Protein 3FNI (pdb70)

CATH classification: 3.40.50.360

B-factor: mean 25.84, std 13.14, range [1.17, 79.18]

Secondary structure (DSSP, 8-state):
-PPPEEEEEE-TTSTTHHHHHHHHHHHHHHTT-EEEEEESSS---HHHHHHHHHTEEEEEE--BTTSHHHHHHHHHHHHHH--TTSEEEEB--SSS-BPPHHHHHHHHHHTTPEESSSPB--SS---HHHHHHHHHHHHHHHHHHHHHHHTT-

Structure (mmCIF, N/CA/C/O backbone):
data_3FNI
#
_entry.id   3FNI
#
_cell.length_a   28.096
_cell.length_b   66.301
_cell.le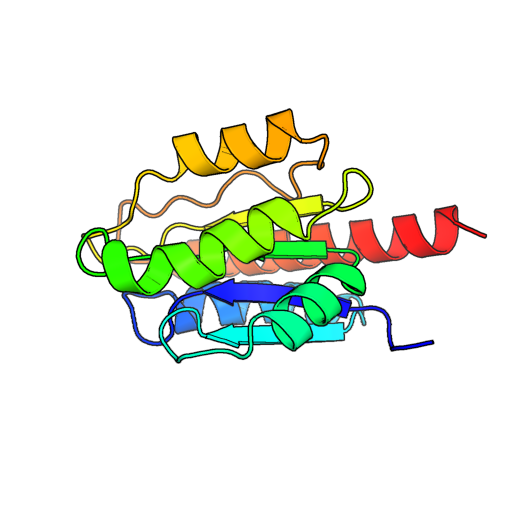ngth_c   75.150
_cell.angle_alpha   90.00
_cell.angle_beta   90.00
_cell.angle_gamma   90.00
#
_symmetry.space_group_name_H-M   'P 21 21 21'
#
loop_
_entity.id
_entity.type
_entity.pdbx_description
1 polymer 'Putative diflavin flavoprotein A 3'
2 water water
#
loop_
_atom_site.group_PDB
_atom_site.id
_atom_site.type_symbol
_atom_site.label_atom_id
_atom_site.label_alt_id
_atom_site.label_comp_id
_atom_site.label_asym_id
_atom_site.label_entity_id
_atom_site.label_seq_id
_atom_site.pdbx_PDB_ins_code
_atom_site.Cartn_x
_atom_site.Cartn_y
_atom_site.Cartn_z
_atom_site.occupancy
_atom_site.B_iso_or_equiv
_atom_site.auth_seq_id
_atom_site.auth_comp_id
_atom_site.auth_asym_id
_atom_site.auth_atom_id
_atom_site.pdbx_PDB_model_num
ATOM 1 N N . LYS A 1 2 ? 22.951 -7.177 -1.758 1.00 41.07 2 LYS A N 1
ATOM 2 C CA . LYS A 1 2 ? 24.181 -7.838 -1.242 1.00 41.46 2 LYS A CA 1
ATOM 3 C C . LYS A 1 2 ? 24.508 -7.363 0.178 1.00 43.51 2 LYS A C 1
ATOM 4 O O . LYS A 1 2 ? 25.554 -7.702 0.735 1.00 37.30 2 LYS A O 1
ATOM 10 N N . ALA A 1 3 ? 23.603 -6.577 0.757 1.00 38.83 3 ALA A N 1
ATOM 11 C CA . ALA A 1 3 ? 23.780 -6.064 2.112 1.00 34.10 3 ALA A CA 1
ATOM 12 C C . ALA A 1 3 ? 23.180 -7.039 3.121 1.00 29.03 3 ALA A C 1
ATOM 13 O O . ALA A 1 3 ? 22.266 -7.794 2.796 1.00 29.58 3 ALA A O 1
ATOM 15 N N . GLU A 1 4 ? 23.698 -7.011 4.344 1.00 27.56 4 GLU A N 1
ATOM 16 C CA . GLU A 1 4 ? 23.219 -7.883 5.409 1.00 25.19 4 GLU A CA 1
ATOM 17 C C . GLU A 1 4 ? 21.713 -7.729 5.665 1.00 24.17 4 GLU A C 1
ATOM 18 O O . GLU A 1 4 ? 21.167 -6.621 5.632 1.00 13.89 4 GLU A O 1
ATOM 24 N N . THR A 1 5 ? 21.054 -8.859 5.898 1.00 17.52 5 THR A N 1
ATOM 25 C CA . THR A 1 5 ? 19.622 -8.901 6.182 1.00 14.75 5 THR A CA 1
ATOM 26 C C . THR A 1 5 ? 19.367 -8.060 7.424 1.00 20.80 5 THR A C 1
ATOM 27 O O . THR A 1 5 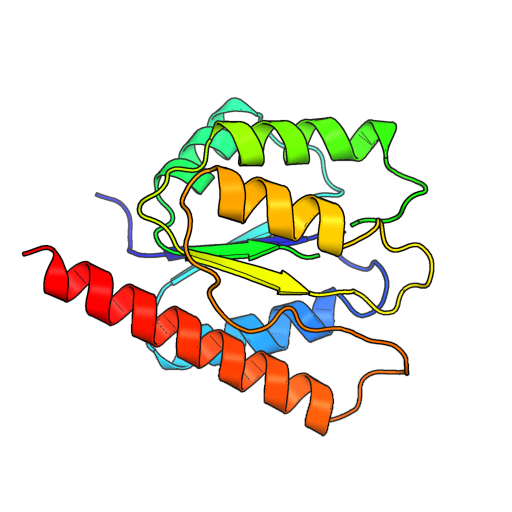? 19.880 -8.357 8.500 1.00 21.20 5 THR A O 1
ATOM 31 N N . SER A 1 6 ? 18.556 -7.021 7.275 1.00 24.44 6 SER A N 1
ATOM 32 C CA . SER A 1 6 ? 18.292 -6.124 8.383 1.00 21.62 6 SER A CA 1
ATOM 33 C C . SER A 1 6 ? 16.846 -5.657 8.457 1.00 20.31 6 SER A C 1
ATOM 34 O O . SER A 1 6 ? 16.070 -5.809 7.513 1.00 18.40 6 SER A O 1
ATOM 37 N N . ILE A 1 7 ? 16.498 -5.092 9.605 1.00 18.60 7 ILE A N 1
ATOM 38 C CA . ILE A 1 7 ? 15.169 -4.566 9.837 1.00 19.32 7 ILE A CA 1
ATOM 39 C C . ILE A 1 7 ? 15.383 -3.116 10.237 1.00 14.53 7 ILE A C 1
ATOM 40 O O . ILE A 1 7 ? 16.232 -2.818 11.075 1.00 12.97 7 ILE A O 1
ATOM 45 N N . GLY A 1 8 ? 14.630 -2.216 9.617 1.00 13.04 8 GLY A N 1
ATOM 46 C CA . GLY A 1 8 ? 14.777 -0.803 9.914 1.00 11.27 8 GLY A CA 1
ATOM 47 C C . GLY A 1 8 ? 13.908 -0.314 11.051 1.00 10.83 8 GLY A C 1
ATOM 48 O O . GLY A 1 8 ? 12.705 -0.578 11.093 1.00 14.42 8 GLY A O 1
ATOM 49 N N . VAL A 1 9 ? 14.535 0.409 11.972 1.00 15.16 9 VAL A N 1
ATOM 50 C CA . VAL A 1 9 ? 13.869 0.977 13.135 1.00 13.76 9 VAL A CA 1
ATOM 51 C C . VAL A 1 9 ? 13.928 2.496 12.991 1.00 25.15 9 VAL A C 1
ATOM 52 O O . VAL A 1 9 ? 15.004 3.095 13.033 1.00 10.82 9 VAL A O 1
ATOM 56 N N . PHE A 1 10 ? 12.765 3.116 12.809 1.00 23.32 10 PHE A N 1
ATOM 57 C CA . PHE A 1 10 ? 12.698 4.559 12.626 1.00 18.05 10 PHE A CA 1
ATOM 58 C C . PHE A 1 10 ? 11.864 5.234 13.700 1.00 20.85 10 PHE A C 1
ATOM 59 O O . PHE A 1 10 ? 10.694 4.901 13.886 1.00 27.23 10 PHE A O 1
ATOM 67 N N . TYR A 1 11 ? 12.462 6.192 14.397 1.00 17.36 11 TYR A N 1
ATOM 68 C CA . TYR A 1 11 ? 11.752 6.907 15.443 1.00 18.86 11 TYR A CA 1
ATOM 69 C C . TYR A 1 11 ? 12.488 8.188 15.824 1.00 20.73 11 TYR A C 1
ATOM 70 O O . TYR A 1 11 ? 13.616 8.412 15.391 1.00 22.05 11 TYR A O 1
ATOM 79 N N . VAL A 1 12 ? 11.846 9.027 16.632 1.00 19.57 12 VAL A N 1
ATOM 80 C CA . VAL A 1 12 ? 12.457 10.280 17.070 1.00 21.76 12 VAL A CA 1
ATOM 81 C C . VAL A 1 12 ? 13.142 10.065 18.424 1.00 16.80 12 VAL A C 1
ATOM 82 O O . VAL A 1 12 ? 12.486 9.878 19.451 1.00 15.43 12 VAL A O 1
ATOM 86 N N . SER A 1 13 ? 14.472 10.074 18.420 1.00 14.82 13 SER A N 1
ATOM 87 C CA . SER A 1 13 ? 15.213 9.848 19.651 1.00 21.36 13 SER A CA 1
ATOM 88 C C . SER A 1 13 ? 14.919 10.895 20.711 1.00 20.85 13 SER A C 1
ATOM 89 O O . SER A 1 13 ? 14.627 12.052 20.405 1.00 21.14 13 SER A O 1
ATOM 92 N N . GLU A 1 14 ? 14.987 10.453 21.963 1.00 22.17 14 GLU A N 1
ATOM 93 C CA . GLU A 1 14 ? 14.753 11.288 23.136 1.00 21.94 14 GLU A CA 1
ATOM 94 C C . GLU A 1 14 ? 13.335 11.830 23.276 1.00 22.84 14 GLU A C 1
ATOM 95 O O . GLU A 1 14 ? 13.066 12.603 24.194 1.00 30.92 14 GLU A O 1
ATOM 101 N N . TYR A 1 15 ? 12.435 11.451 22.370 1.00 23.94 15 TYR A N 1
ATOM 102 C CA . TYR A 1 15 ? 11.042 11.899 22.463 1.00 21.34 15 TYR A CA 1
ATOM 103 C C . TYR A 1 15 ? 10.281 10.852 23.271 1.00 22.77 15 TYR A C 1
ATOM 104 O O . TYR A 1 15 ? 10.173 9.700 22.854 1.00 16.62 15 TYR A O 1
ATOM 113 N N . GLY A 1 16 ? 9.758 11.255 24.426 1.00 20.49 16 GLY A N 1
ATOM 114 C CA . GLY A 1 16 ? 9.037 10.321 25.268 1.00 20.81 16 GLY A CA 1
ATOM 115 C C . GLY A 1 16 ? 9.934 9.159 25.652 1.00 22.13 16 GLY A C 1
ATOM 116 O O . GLY A 1 16 ? 11.132 9.338 25.863 1.00 27.90 16 GLY A O 1
ATOM 117 N N . TYR A 1 17 ? 9.361 7.964 25.737 1.00 21.76 17 TYR A N 1
ATOM 118 C CA . TYR A 1 17 ? 10.122 6.765 26.086 1.00 17.81 17 TYR A CA 1
ATOM 119 C C . TYR A 1 17 ? 10.569 6.003 24.839 1.00 18.23 17 TYR A C 1
ATOM 120 O O . TYR A 1 17 ? 10.855 4.806 24.896 1.00 18.32 17 TYR A O 1
ATOM 129 N N . SER A 1 18 ? 10.631 6.708 23.715 1.00 14.82 18 SER A N 1
ATOM 130 C CA . SER A 1 18 ? 11.018 6.109 22.445 1.00 21.79 18 SER A CA 1
ATOM 131 C C . SER A 1 18 ? 12.334 5.359 22.482 1.00 19.30 18 SER A C 1
ATOM 132 O O . SER A 1 18 ? 12.456 4.269 21.930 1.00 13.80 18 SER A O 1
ATOM 135 N N . ASP A 1 19 ? 13.322 5.974 23.118 1.00 20.18 19 ASP A N 1
ATOM 136 C CA . ASP A 1 19 ? 14.645 5.396 23.225 1.00 15.63 19 ASP A CA 1
ATOM 137 C C . ASP A 1 19 ? 14.597 4.017 23.899 1.00 21.28 19 ASP A C 1
ATOM 138 O O . ASP A 1 19 ? 15.143 3.046 23.381 1.00 13.40 19 ASP A O 1
ATOM 143 N N . ARG A 1 20 ? 13.924 3.927 25.041 1.00 19.59 20 ARG A N 1
ATOM 144 C CA . ARG A 1 20 ? 13.836 2.658 25.757 1.00 19.51 20 ARG A CA 1
ATOM 145 C C . ARG A 1 20 ? 12.890 1.669 25.074 1.00 18.51 20 ARG A C 1
ATOM 146 O O . ARG A 1 20 ? 13.139 0.463 25.070 1.00 22.76 20 ARG A O 1
ATOM 154 N N . LEU A 1 21 ? 11.810 2.176 24.491 1.00 17.43 21 LEU A N 1
ATOM 155 C CA . LEU A 1 21 ? 10.858 1.313 23.804 1.00 13.39 21 LEU A CA 1
ATOM 156 C C . LEU A 1 21 ? 11.502 0.674 22.574 1.00 15.88 21 LEU A C 1
ATOM 157 O O . LEU A 1 21 ? 11.358 -0.535 22.338 1.00 13.29 21 LEU A O 1
ATOM 162 N N . ALA A 1 22 ? 12.220 1.484 21.801 1.00 5.59 22 ALA A N 1
ATOM 163 C CA . ALA A 1 22 ? 12.898 0.995 20.608 1.00 10.36 22 ALA A CA 1
ATOM 164 C C . ALA A 1 22 ? 14.031 0.047 20.992 1.00 15.05 22 ALA A C 1
ATOM 165 O O . ALA A 1 22 ? 14.237 -0.975 20.341 1.00 16.73 22 ALA A O 1
ATOM 167 N N . GLN A 1 23 ? 14.760 0.379 22.053 1.00 7.59 23 GLN A N 1
ATOM 168 C CA . GLN A 1 23 ? 15.856 -0.470 22.483 1.00 12.01 23 GLN A CA 1
ATOM 169 C C . GLN A 1 23 ? 15.386 -1.878 22.858 1.00 11.37 23 GLN A C 1
ATOM 170 O O . GLN A 1 23 ? 16.057 -2.862 22.555 1.00 17.57 23 GLN A O 1
ATOM 176 N N . ALA A 1 24 ? 14.234 -1.968 23.513 1.00 16.73 24 ALA A N 1
ATOM 177 C CA . ALA A 1 24 ? 13.677 -3.249 23.928 1.00 18.72 24 ALA A CA 1
ATOM 178 C C . ALA A 1 24 ? 13.316 -4.075 22.700 1.00 18.35 24 ALA A C 1
ATOM 179 O O . ALA A 1 24 ? 13.621 -5.265 22.627 1.00 17.74 24 ALA A O 1
ATOM 181 N N . ILE A 1 25 ? 12.648 -3.434 21.744 1.00 25.01 25 ILE A N 1
ATOM 182 C CA . ILE A 1 25 ? 12.251 -4.089 20.504 1.00 19.37 25 ILE A CA 1
ATOM 183 C C . ILE A 1 25 ? 13.512 -4.560 19.788 1.00 23.22 25 ILE A C 1
ATOM 184 O O . ILE A 1 25 ? 13.598 -5.699 19.322 1.00 20.08 25 ILE A O 1
ATOM 189 N N . ILE A 1 26 ? 14.507 -3.688 19.710 1.00 18.98 26 ILE A N 1
ATOM 190 C CA . ILE A 1 26 ? 15.740 -4.067 19.037 1.00 19.80 26 ILE A CA 1
ATOM 191 C C . ILE A 1 26 ? 16.381 -5.298 19.688 1.00 21.54 26 ILE A C 1
ATOM 192 O O . ILE A 1 26 ? 16.867 -6.178 18.979 1.00 12.89 26 ILE A O 1
ATOM 197 N N . ASN A 1 27 ? 16.380 -5.347 21.028 1.00 16.66 27 ASN A N 1
ATOM 198 C CA . ASN A 1 27 ? 16.952 -6.470 21.783 1.00 15.12 27 ASN A CA 1
ATOM 199 C C . ASN A 1 27 ? 16.256 -7.785 21.423 1.00 19.91 27 ASN A C 1
ATOM 200 O O . ASN A 1 27 ? 16.884 -8.851 21.379 1.00 14.96 27 ASN A O 1
ATOM 205 N N . GLY A 1 28 ? 14.953 -7.697 21.177 1.00 10.05 28 GLY A N 1
ATOM 206 C CA . GLY A 1 28 ? 14.192 -8.864 20.793 1.00 16.11 28 GLY A CA 1
ATOM 207 C C . GLY A 1 28 ? 14.582 -9.280 19.387 1.00 20.15 28 GLY A C 1
ATOM 208 O O . GLY A 1 28 ? 14.621 -10.472 19.072 1.00 18.93 28 GLY A O 1
ATOM 209 N N . ILE A 1 29 ? 14.874 -8.295 18.539 1.00 16.38 29 ILE A N 1
ATOM 210 C CA . ILE A 1 29 ? 15.279 -8.562 17.157 1.00 21.70 29 ILE A CA 1
ATOM 211 C C . ILE A 1 29 ? 16.638 -9.243 17.150 1.00 19.90 29 ILE A C 1
ATOM 212 O O . ILE A 1 29 ? 16.854 -10.229 16.445 1.00 23.45 29 ILE A O 1
ATOM 217 N N . THR A 1 30 ? 17.543 -8.689 17.946 1.00 19.86 30 THR A N 1
ATOM 218 C CA . THR A 1 30 ? 18.903 -9.185 18.088 1.00 18.11 30 THR A CA 1
ATOM 219 C C . THR A 1 30 ? 18.957 -10.669 18.431 1.00 13.40 30 THR A C 1
ATOM 220 O O . THR A 1 30 ? 19.824 -11.388 17.945 1.00 16.99 30 THR A O 1
ATOM 224 N N . LYS A 1 31 ? 18.038 -11.120 19.276 1.00 16.81 31 LYS A N 1
ATOM 225 C CA . LYS A 1 31 ? 18.004 -12.522 19.679 1.00 25.13 31 LYS A CA 1
ATOM 226 C C . LYS A 1 31 ? 17.915 -13.468 18.492 1.00 26.00 31 LYS A C 1
ATOM 227 O O . LYS A 1 31 ? 18.450 -14.571 18.537 1.00 32.05 31 LYS A O 1
ATOM 233 N N . THR A 1 32 ? 17.239 -13.032 17.435 1.00 20.95 32 THR A N 1
ATOM 234 C CA . THR A 1 32 ? 17.052 -13.856 16.250 1.00 20.42 32 THR A CA 1
ATOM 235 C C . THR A 1 32 ? 18.223 -13.784 15.287 1.00 22.38 32 THR A C 1
ATOM 236 O O . THR A 1 32 ? 18.206 -14.420 14.234 1.00 31.33 32 THR A O 1
ATOM 240 N N . GLY A 1 33 ? 19.237 -13.006 15.645 1.00 23.72 33 GLY A N 1
ATOM 241 C CA . GLY A 1 33 ? 20.399 -12.873 14.790 1.00 19.37 33 GLY A CA 1
ATOM 242 C C . GLY A 1 33 ? 20.167 -11.993 13.575 1.00 21.77 33 GLY A C 1
ATOM 243 O O . GLY A 1 33 ? 21.016 -11.941 12.690 1.00 25.67 33 GLY A O 1
ATOM 244 N N . VAL A 1 34 ? 19.025 -11.308 13.519 1.00 19.61 34 VAL A N 1
ATOM 245 C CA . VAL A 1 34 ? 18.717 -10.423 12.398 1.00 17.22 34 VAL A CA 1
ATOM 246 C C . VAL A 1 34 ? 19.291 -9.031 12.682 1.00 19.68 34 VAL A C 1
ATOM 247 O O . VAL A 1 34 ? 19.198 -8.529 13.804 1.00 21.96 34 VAL A O 1
ATOM 251 N N . GLY A 1 35 ? 19.895 -8.422 11.665 1.00 18.43 35 GLY A N 1
ATOM 252 C CA . GLY A 1 35 ? 20.489 -7.106 11.830 1.00 10.07 35 GLY A CA 1
ATOM 253 C C . GLY A 1 35 ? 19.477 -5.984 11.970 1.00 16.97 35 GLY A C 1
ATOM 254 O O . GLY A 1 35 ? 18.281 -6.196 11.802 1.00 17.49 35 GLY A O 1
ATOM 255 N N . VAL A 1 36 ? 19.954 -4.780 12.269 1.00 18.66 36 VAL A N 1
ATOM 256 C CA . VAL A 1 36 ? 19.062 -3.642 12.430 1.00 22.62 36 VAL A CA 1
ATOM 257 C C . VAL A 1 36 ? 19.739 -2.313 12.081 1.00 16.24 36 VAL A C 1
ATOM 258 O O . VAL A 1 36 ? 20.932 -2.136 12.324 1.00 13.63 36 VAL A O 1
ATOM 262 N N . ASP A 1 37 ? 18.975 -1.400 11.485 1.00 12.48 37 ASP A N 1
ATOM 263 C CA . ASP A 1 37 ? 19.478 -0.075 11.135 1.00 13.34 37 ASP A CA 1
ATOM 264 C C . ASP A 1 37 ? 18.573 0.959 11.797 1.00 14.55 37 ASP A C 1
ATOM 265 O O . ASP A 1 37 ? 17.363 0.986 11.566 1.00 21.24 37 ASP A O 1
ATOM 270 N N . VAL A 1 38 ? 19.163 1.806 12.627 1.00 10.90 38 VAL A N 1
ATOM 271 C CA . VAL A 1 38 ? 18.395 2.814 13.341 1.00 15.51 38 VAL A CA 1
ATOM 272 C C . VAL A 1 38 ? 18.504 4.192 12.697 1.00 22.57 38 VAL A C 1
ATOM 273 O O . VAL A 1 38 ? 19.598 4.668 12.376 1.00 17.77 38 VAL A O 1
ATOM 277 N N . VAL A 1 39 ? 17.355 4.831 12.525 1.00 18.57 39 VAL A N 1
ATOM 278 C CA . VAL A 1 39 ? 17.299 6.147 11.923 1.00 16.34 39 VAL A CA 1
ATOM 279 C C . VAL A 1 39 ? 16.500 7.096 12.806 1.00 17.00 39 VAL A C 1
ATOM 280 O O . VAL A 1 39 ? 15.387 6.780 13.219 1.00 22.80 39 VAL A O 1
ATOM 284 N N . ASP A 1 40 ? 17.083 8.249 13.112 1.00 21.40 40 ASP A N 1
ATOM 285 C CA . ASP A 1 40 ? 16.407 9.246 13.929 1.00 19.62 40 ASP A CA 1
ATOM 286 C C . ASP A 1 40 ? 15.587 10.128 12.995 1.00 17.06 40 ASP A C 1
ATOM 287 O O . ASP A 1 40 ? 16.132 10.783 12.108 1.00 19.89 40 ASP A O 1
ATOM 292 N N . LEU A 1 41 ? 14.272 10.108 13.192 1.00 18.51 41 LEU A N 1
ATOM 293 C CA . LEU A 1 41 ? 13.335 10.883 12.387 1.00 27.42 41 LEU A CA 1
ATOM 294 C C . LEU A 1 41 ? 13.428 12.374 12.679 1.00 34.42 41 LEU A C 1
ATOM 295 O O . LEU A 1 41 ? 12.948 13.199 11.900 1.00 32.14 41 LEU A O 1
ATOM 300 N N . GLY A 1 42 ? 14.029 12.708 13.815 1.00 31.39 42 GLY A N 1
ATOM 301 C CA . GLY A 1 42 ? 14.182 14.098 14.192 1.00 39.01 42 GLY A CA 1
ATOM 302 C C . GLY A 1 42 ? 15.388 14.734 13.531 1.00 40.54 42 GLY A C 1
ATOM 303 O O . GLY A 1 42 ? 15.374 15.926 13.226 1.00 46.96 42 GLY A O 1
ATOM 304 N N . ALA A 1 43 ? 16.437 13.947 13.312 1.00 42.93 43 ALA A N 1
ATOM 305 C CA . ALA A 1 43 ? 17.647 14.453 12.677 1.00 41.82 43 ALA A CA 1
ATOM 306 C C . ALA A 1 43 ? 17.496 14.384 11.162 1.00 48.86 43 ALA A C 1
ATOM 307 O O . ALA A 1 43 ? 17.034 13.377 10.623 1.00 54.56 43 ALA A O 1
ATOM 309 N N . ALA A 1 44 ? 17.884 15.461 10.481 1.00 53.28 44 ALA A N 1
ATOM 310 C CA . ALA A 1 44 ? 17.787 15.537 9.026 1.00 53.05 44 ALA A CA 1
ATOM 311 C C . ALA A 1 44 ? 18.466 14.349 8.360 1.00 49.76 44 ALA A C 1
ATOM 312 O O . ALA A 1 44 ? 19.540 13.920 8.781 1.00 55.21 44 ALA A O 1
ATOM 314 N N . VAL A 1 45 ? 17.837 13.822 7.316 1.00 47.15 45 VAL A N 1
ATOM 315 C CA . VAL A 1 45 ? 18.392 12.681 6.604 1.00 46.60 45 VAL A CA 1
ATOM 316 C C . VAL A 1 45 ? 18.371 12.870 5.096 1.00 44.93 45 VAL A C 1
ATOM 317 O O . VAL A 1 45 ? 17.524 13.581 4.554 1.00 42.31 45 VAL A O 1
ATOM 321 N N . ASP A 1 46 ? 19.323 12.222 4.433 1.00 45.99 46 ASP A N 1
ATOM 322 C CA . ASP A 1 46 ? 19.446 12.265 2.984 1.00 39.67 46 ASP A CA 1
ATOM 323 C C . ASP A 1 46 ? 18.321 11.412 2.418 1.00 42.63 46 ASP A C 1
ATOM 324 O O . ASP A 1 46 ? 18.323 10.188 2.555 1.00 44.43 46 ASP A O 1
ATOM 329 N N . LEU A 1 47 ? 17.363 12.068 1.780 1.00 49.18 47 LEU A N 1
ATOM 330 C CA . LEU A 1 47 ? 16.206 11.393 1.210 1.00 49.16 47 LEU A CA 1
ATOM 331 C C . LEU A 1 47 ? 16.524 10.214 0.297 1.00 46.29 47 LEU A C 1
ATOM 332 O O . LEU A 1 47 ? 15.799 9.220 0.289 1.00 41.04 47 LEU A O 1
ATOM 337 N N . GLN A 1 48 ? 17.598 10.320 -0.476 1.00 41.10 48 GLN A N 1
ATOM 338 C CA . GLN A 1 48 ? 17.947 9.243 -1.391 1.00 38.30 48 GLN A CA 1
ATOM 339 C C . GLN A 1 48 ? 18.538 8.033 -0.688 1.00 32.15 48 GLN A C 1
ATOM 340 O O . GLN A 1 48 ? 18.287 6.893 -1.085 1.00 31.22 48 GLN A O 1
ATOM 346 N N . GLU A 1 49 ? 19.324 8.279 0.354 1.00 27.46 49 GLU A N 1
ATOM 347 C CA . GLU A 1 49 ? 19.927 7.185 1.093 1.00 30.42 49 GLU A CA 1
ATOM 348 C C . GLU A 1 49 ? 18.860 6.587 2.001 1.00 23.83 49 GLU A C 1
ATOM 349 O O . GLU A 1 49 ? 18.927 5.411 2.356 1.00 28.14 49 GLU A O 1
ATOM 355 N N . LEU A 1 50 ? 17.869 7.399 2.364 1.00 24.10 50 LEU A N 1
ATOM 356 C CA . LEU A 1 50 ? 16.767 6.936 3.208 1.00 23.45 50 LEU A CA 1
ATOM 357 C C . LEU A 1 50 ? 15.890 5.973 2.412 1.00 19.75 50 LEU A C 1
ATOM 358 O O . LEU A 1 50 ? 15.356 5.015 2.969 1.00 17.73 50 LEU A O 1
ATOM 363 N N . ARG A 1 51 ? 15.739 6.239 1.114 1.00 21.39 51 ARG A N 1
ATOM 364 C CA . ARG A 1 51 ? 14.941 5.375 0.239 1.00 25.78 51 ARG A CA 1
ATOM 365 C C . ARG A 1 51 ? 15.674 4.051 0.058 1.00 20.64 51 ARG A C 1
ATOM 366 O O . ARG A 1 51 ? 15.059 2.990 -0.006 1.00 20.23 51 ARG A O 1
ATOM 374 N N . GLU A 1 52 ? 16.996 4.137 -0.043 1.00 21.90 52 GLU A N 1
ATOM 375 C CA . GLU A 1 52 ? 17.835 2.966 -0.219 1.00 28.69 52 GLU A CA 1
ATOM 376 C C . GLU A 1 52 ? 17.821 2.076 1.002 1.00 24.36 52 GLU A C 1
ATOM 377 O O . GLU A 1 52 ? 17.861 0.851 0.888 1.00 27.35 52 GLU A O 1
ATOM 383 N N . LEU A 1 53 ? 17.803 2.698 2.175 1.00 22.43 53 LEU A N 1
ATOM 384 C CA . LEU A 1 53 ? 17.800 1.942 3.416 1.00 25.06 53 LEU A CA 1
ATOM 385 C C . LEU A 1 53 ? 16.506 1.168 3.544 1.00 23.13 53 LEU A C 1
ATOM 386 O O . LEU A 1 53 ? 16.518 -0.037 3.789 1.00 23.58 53 LEU A O 1
ATOM 391 N N . VAL A 1 54 ? 15.391 1.867 3.380 1.00 24.50 54 VAL A N 1
ATOM 392 C CA . VAL A 1 54 ? 14.089 1.225 3.468 1.00 22.53 54 VAL A CA 1
ATOM 393 C C . VAL A 1 54 ? 14.038 0.110 2.436 1.00 20.74 54 VAL A C 1
ATOM 394 O O . VAL A 1 54 ? 13.516 -0.974 2.702 1.00 26.50 54 VAL A O 1
ATOM 398 N N . GLY A 1 55 ? 14.597 0.391 1.264 1.00 14.14 55 GLY A N 1
ATOM 399 C CA . GLY A 1 55 ? 14.622 -0.577 0.186 1.00 15.74 55 GLY A CA 1
ATOM 400 C C . GLY A 1 55 ? 15.311 -1.892 0.511 1.00 21.52 55 GLY A C 1
ATOM 401 O O . GLY A 1 55 ? 14.904 -2.946 0.016 1.00 16.70 55 GLY A O 1
ATOM 402 N N . ARG A 1 56 ? 16.355 -1.848 1.332 1.00 20.62 56 ARG A N 1
ATOM 403 C CA . ARG A 1 56 ? 17.055 -3.079 1.674 1.00 15.92 56 ARG A CA 1
ATOM 404 C C . ARG A 1 56 ? 16.657 -3.674 3.025 1.00 15.59 56 ARG A C 1
ATOM 405 O O . ARG A 1 56 ? 17.315 -4.590 3.517 1.00 22.54 56 ARG A O 1
ATOM 413 N N . CYS A 1 57 ? 15.579 -3.166 3.618 1.00 16.20 57 CYS A N 1
ATOM 414 C CA . CYS A 1 57 ? 15.089 -3.703 4.891 1.00 18.26 57 CYS A CA 1
ATOM 415 C C . CYS A 1 57 ? 13.957 -4.697 4.626 1.00 19.12 57 CYS A C 1
ATOM 416 O O . CYS A 1 57 ? 13.062 -4.430 3.826 1.00 14.84 57 CYS A O 1
ATOM 419 N N . THR A 1 58 ? 14.008 -5.847 5.292 1.00 17.91 58 THR A N 1
ATOM 420 C CA . THR A 1 58 ? 12.983 -6.875 5.141 1.00 16.39 58 THR A CA 1
ATOM 421 C C . THR A 1 58 ? 11.878 -6.572 6.157 1.00 19.42 58 THR A C 1
ATOM 422 O O . THR A 1 58 ? 10.709 -6.884 5.930 1.00 19.88 58 THR A O 1
ATOM 426 N N . GLY A 1 59 ? 12.265 -5.952 7.271 1.00 13.44 59 GLY A N 1
ATOM 427 C CA . GLY A 1 59 ? 11.315 -5.596 8.314 1.00 15.18 59 GLY A CA 1
ATOM 428 C C . GLY A 1 59 ? 11.380 -4.122 8.690 1.00 16.12 59 GLY A C 1
ATOM 429 O O . GLY A 1 59 ? 12.392 -3.464 8.452 1.00 13.47 59 GLY A O 1
ATOM 430 N N . LEU A 1 60 ? 10.307 -3.597 9.280 1.00 17.51 60 LEU A N 1
ATOM 431 C CA . LEU A 1 60 ? 10.270 -2.189 9.670 1.00 17.87 60 LEU A CA 1
ATOM 432 C C . LEU A 1 60 ? 9.600 -1.942 11.021 1.00 19.54 60 LEU A C 1
ATOM 433 O O . LEU A 1 60 ? 8.636 -2.610 11.392 1.00 15.50 60 LEU A O 1
ATOM 438 N N . VAL A 1 61 ? 10.130 -0.975 11.758 1.00 15.84 61 VAL A N 1
ATOM 439 C CA . VAL A 1 61 ? 9.582 -0.624 13.051 1.00 13.95 61 VAL A CA 1
ATOM 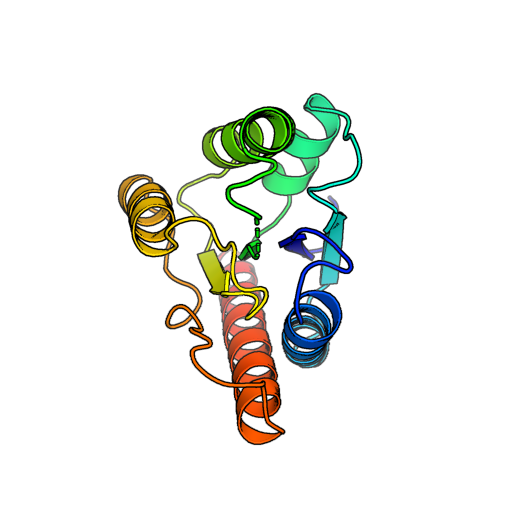440 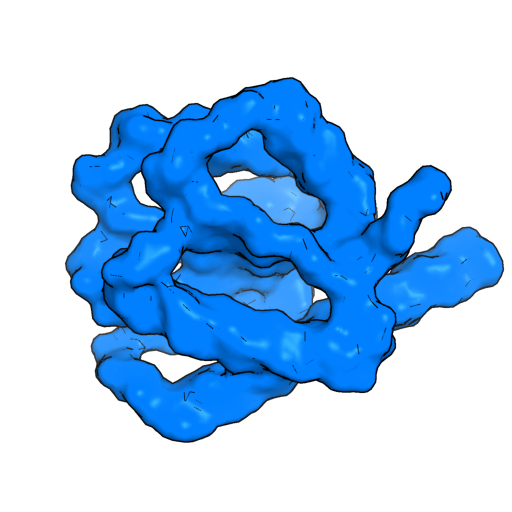C C . VAL A 1 61 ? 9.545 0.890 13.092 1.00 23.95 61 VAL A C 1
ATOM 441 O O . VAL A 1 61 ? 10.562 1.554 12.879 1.00 18.43 61 VAL A O 1
ATOM 445 N N . ILE A 1 62 ? 8.356 1.428 13.349 1.00 29.57 62 ILE A N 1
ATOM 446 C CA . ILE A 1 62 ? 8.162 2.868 13.390 1.00 26.83 62 ILE A CA 1
ATOM 447 C C . ILE A 1 62 ? 7.674 3.369 14.741 1.00 24.46 62 ILE A C 1
ATOM 448 O O . ILE A 1 62 ? 6.805 2.765 15.365 1.00 12.97 62 ILE A O 1
ATOM 453 N N . GLY A 1 63 ? 8.257 4.481 15.182 1.00 20.79 63 GLY A N 1
ATOM 454 C CA . GLY A 1 63 ? 7.865 5.094 16.437 1.00 19.17 63 GLY A CA 1
ATOM 455 C C . GLY A 1 63 ? 7.138 6.377 16.081 1.00 19.06 63 GLY A C 1
ATOM 456 O O . GLY A 1 63 ? 7.543 7.072 15.154 1.00 18.69 63 GLY A O 1
ATOM 465 N N . SER A 1 65 ? 5.832 10.213 16.011 1.00 24.27 65 SER A N 1
ATOM 466 C CA . SER A 1 65 ? 6.493 11.492 16.192 1.00 23.32 65 SER A CA 1
ATOM 467 C C . SER A 1 65 ? 5.575 12.510 16.849 1.00 24.70 65 SER A C 1
ATOM 468 O O . SER A 1 65 ? 4.349 12.349 16.866 1.00 19.01 65 SER A O 1
ATOM 471 N N . PRO A 1 66 ? 6.160 13.583 17.400 1.00 22.32 66 PRO A N 1
ATOM 472 C CA . PRO A 1 66 ? 5.352 14.611 18.054 1.00 22.99 66 PRO A CA 1
ATOM 473 C C . PRO A 1 66 ? 4.487 15.359 17.050 1.00 23.20 66 PRO A C 1
ATOM 474 O O . PRO A 1 66 ? 4.931 15.671 15.948 1.00 25.80 66 PRO A O 1
ATOM 478 N N . ALA A 1 67 ? 3.248 15.630 17.436 1.00 20.87 67 ALA A N 1
ATOM 479 C CA . ALA A 1 67 ? 2.330 16.360 16.583 1.00 31.16 67 ALA A CA 1
ATOM 480 C C . ALA A 1 67 ? 2.799 17.808 16.480 1.00 41.02 67 ALA A C 1
ATOM 481 O O . ALA A 1 67 ? 2.189 18.620 15.785 1.00 52.93 67 ALA A O 1
ATOM 483 N N . ALA A 1 68 ? 3.892 18.121 17.172 1.00 39.85 68 ALA A N 1
ATOM 484 C CA . ALA A 1 68 ? 4.455 19.467 17.170 1.00 40.10 68 ALA A CA 1
ATOM 485 C C . ALA A 1 68 ? 5.562 19.621 16.125 1.00 41.09 68 ALA A C 1
ATOM 486 O O . ALA A 1 68 ? 5.912 20.740 15.752 1.00 41.77 68 ALA A O 1
ATOM 488 N N . SER A 1 69 ? 6.115 18.502 15.660 1.00 41.38 69 SER A N 1
ATOM 489 C CA . SER A 1 69 ? 7.178 18.535 14.652 1.00 42.64 69 SER A CA 1
ATOM 490 C C . SER A 1 69 ? 6.683 18.014 13.309 1.00 39.12 69 SER A C 1
ATOM 491 O O . SER A 1 69 ? 7.475 17.553 12.485 1.00 37.37 69 SER A O 1
ATOM 494 N N . ALA A 1 70 ? 5.374 18.091 13.095 1.00 35.31 70 ALA A N 1
ATOM 495 C CA . ALA A 1 70 ? 4.761 17.616 11.861 1.00 37.50 70 ALA A CA 1
ATOM 496 C C . ALA A 1 70 ? 5.475 18.100 10.599 1.00 39.03 70 ALA A C 1
ATOM 497 O O . ALA A 1 70 ? 6.010 17.298 9.830 1.00 34.63 70 ALA A O 1
ATOM 499 N N . ALA A 1 71 ? 5.485 19.413 10.395 1.00 39.12 71 ALA A N 1
ATOM 500 C CA . ALA A 1 71 ? 6.111 20.012 9.221 1.00 42.75 71 ALA A CA 1
ATOM 501 C C . ALA A 1 71 ? 7.494 19.454 8.902 1.00 45.71 71 ALA A C 1
ATOM 502 O O . ALA A 1 71 ? 7.765 19.036 7.773 1.00 46.59 71 ALA A O 1
ATOM 504 N N . SER A 1 72 ? 8.364 19.447 9.903 1.00 44.28 72 SER A N 1
ATOM 505 C CA . SER A 1 72 ? 9.733 18.975 9.731 1.00 45.40 72 SER A CA 1
ATOM 506 C C . SER A 1 72 ? 9.903 17.459 9.607 1.00 45.50 72 SER A C 1
ATOM 507 O O . SER A 1 72 ? 10.819 16.988 8.929 1.00 40.08 72 SER A O 1
ATOM 510 N N . ILE A 1 73 ? 9.017 16.702 10.247 1.00 41.53 73 ILE A N 1
ATOM 511 C CA . ILE A 1 73 ? 9.091 15.243 10.235 1.00 41.28 73 ILE A CA 1
ATOM 512 C C . ILE A 1 73 ? 8.470 14.572 9.001 1.00 34.64 73 ILE A C 1
ATOM 513 O O . ILE A 1 73 ? 8.978 13.562 8.520 1.00 33.69 73 ILE A O 1
ATOM 518 N N . GLN A 1 74 ? 7.374 15.133 8.498 1.00 36.08 74 GLN A N 1
ATOM 519 C CA . GLN A 1 74 ? 6.673 14.571 7.344 1.00 38.38 74 GLN A CA 1
ATOM 520 C C . GLN A 1 74 ? 7.5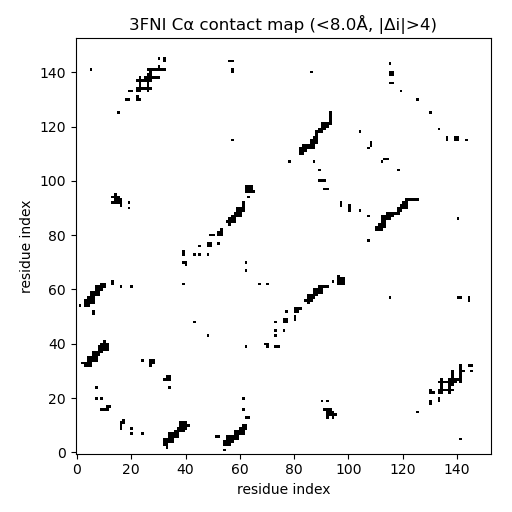39 14.286 6.116 1.00 37.22 74 GLN A C 1
ATOM 521 O O . GLN A 1 74 ? 7.209 13.416 5.311 1.00 34.20 74 GLN A O 1
ATOM 527 N N . GLY A 1 75 ? 8.642 15.013 5.973 1.00 36.27 75 GLY A N 1
ATOM 528 C CA . GLY A 1 75 ? 9.515 14.787 4.839 1.00 35.21 75 GLY A CA 1
ATOM 529 C C . GLY A 1 75 ? 10.042 13.364 4.853 1.00 30.43 75 GLY A C 1
ATOM 530 O O . GLY A 1 75 ? 9.943 12.636 3.865 1.00 32.38 75 GLY A O 1
ATOM 531 N N . ALA A 1 76 ? 10.603 12.963 5.986 1.00 24.95 76 ALA A N 1
ATOM 532 C CA . ALA A 1 76 ? 11.145 11.620 6.142 1.00 23.84 76 ALA A CA 1
ATOM 533 C C . ALA A 1 76 ? 10.032 10.574 6.119 1.00 16.85 76 ALA A C 1
ATOM 534 O O . ALA A 1 76 ? 10.166 9.525 5.492 1.00 26.49 76 ALA A O 1
ATOM 536 N N . LEU A 1 77 ? 8.934 10.873 6.802 1.00 18.84 77 LEU A N 1
ATOM 537 C CA . LEU A 1 77 ? 7.797 9.967 6.881 1.00 18.12 77 LEU A CA 1
ATOM 538 C C . LEU A 1 77 ? 7.212 9.645 5.506 1.00 25.77 77 LEU A C 1
ATOM 539 O O . LEU A 1 77 ? 6.977 8.475 5.180 1.00 21.76 77 LEU A O 1
ATOM 544 N N . SER A 1 78 ? 6.974 10.689 4.711 1.00 23.61 78 SER A N 1
ATOM 545 C CA . SER A 1 78 ? 6.436 10.548 3.355 1.00 21.71 78 SER A CA 1
ATOM 546 C C . SER A 1 78 ? 7.384 9.727 2.495 1.00 19.16 78 SER A C 1
ATOM 547 O O . SER A 1 78 ? 6.961 8.941 1.648 1.00 17.53 78 SER A O 1
ATOM 550 N N . THR A 1 79 ? 8.676 9.932 2.714 1.00 28.14 79 THR A N 1
ATOM 551 C CA . THR A 1 79 ? 9.697 9.228 1.956 1.00 24.46 79 THR A CA 1
ATOM 552 C C . THR A 1 79 ? 9.651 7.734 2.259 1.00 20.68 79 THR A C 1
ATOM 553 O O . THR A 1 79 ? 9.822 6.909 1.363 1.00 19.92 79 THR A O 1
ATOM 557 N N . ILE A 1 80 ? 9.412 7.391 3.521 1.00 18.40 80 ILE A N 1
ATOM 558 C CA . ILE A 1 80 ? 9.352 5.989 3.921 1.00 19.33 80 ILE A CA 1
ATOM 559 C C . ILE A 1 80 ? 8.120 5.320 3.310 1.00 21.90 80 ILE A C 1
ATOM 560 O O . ILE A 1 80 ? 8.188 4.181 2.842 1.00 21.77 80 ILE A O 1
ATOM 565 N N . LEU A 1 81 ? 7.003 6.044 3.312 1.00 17.54 81 LEU A N 1
ATOM 566 C CA . LEU A 1 81 ? 5.745 5.553 2.760 1.00 15.37 81 LEU A CA 1
ATOM 567 C C . LEU A 1 81 ? 5.845 5.306 1.260 1.00 20.52 81 LEU A C 1
ATOM 568 O O . LEU A 1 81 ? 5.128 4.470 0.710 1.00 20.81 81 LEU A O 1
ATOM 573 N N . GLY A 1 82 ? 6.731 6.039 0.597 1.00 22.55 82 GLY A N 1
ATOM 574 C CA . GLY A 1 82 ? 6.899 5.851 -0.827 1.00 18.03 82 GLY A CA 1
ATOM 575 C C . GLY A 1 82 ? 8.082 4.966 -1.158 1.00 19.24 82 GLY A C 1
ATOM 576 O O . GLY A 1 82 ? 8.292 4.642 -2.323 1.00 27.35 82 GLY A O 1
ATOM 577 N N . SER A 1 83 ? 8.847 4.557 -0.148 1.00 19.13 83 SER A N 1
ATOM 578 C CA . SER A 1 83 ? 10.033 3.728 -0.385 1.00 15.86 83 SER A CA 1
ATOM 579 C C . SER A 1 83 ? 9.864 2.288 0.050 1.00 17.05 83 SER A C 1
ATOM 580 O O . SER A 1 83 ? 10.722 1.436 -0.202 1.00 13.39 83 SER A O 1
ATOM 583 N N . VAL A 1 84 ? 8.745 2.039 0.709 1.00 18.27 84 VAL A N 1
ATOM 584 C CA . VAL A 1 84 ? 8.406 0.727 1.221 1.00 22.90 84 VAL A CA 1
ATOM 585 C C . VAL A 1 84 ? 7.773 -0.126 0.131 1.00 20.68 84 VAL A C 1
ATOM 586 O O . VAL A 1 84 ? 7.315 0.397 -0.883 1.00 20.21 84 VAL A O 1
ATOM 590 N N . ASN A 1 85 ? 7.773 -1.439 0.337 1.00 18.06 85 ASN A N 1
ATOM 591 C CA . ASN A 1 85 ? 7.164 -2.356 -0.614 1.00 15.57 85 ASN A CA 1
ATOM 592 C C . ASN A 1 85 ? 6.281 -3.364 0.128 1.00 14.93 85 ASN A C 1
ATOM 593 O O . ASN A 1 85 ? 6.468 -3.615 1.319 1.00 6.64 85 ASN A O 1
ATOM 598 N N . GLU A 1 86 ? 5.298 -3.903 -0.585 1.00 14.96 86 GLU A N 1
ATOM 599 C CA . GLU A 1 86 ? 4.330 -4.848 -0.041 1.00 16.75 86 GLU A CA 1
ATOM 600 C C . GLU A 1 86 ? 4.875 -6.152 0.535 1.00 19.67 86 GLU A C 1
ATOM 601 O O . GLU A 1 86 ? 4.178 -6.824 1.300 1.00 19.23 86 GLU A O 1
ATOM 607 N N . LYS A 1 87 ? 6.107 -6.503 0.180 1.00 14.91 87 LYS A N 1
ATOM 608 C CA . LYS A 1 87 ? 6.724 -7.746 0.641 1.00 15.81 87 LYS A CA 1
ATOM 609 C C . LYS A 1 87 ? 7.302 -7.653 2.048 1.00 22.91 87 LYS A C 1
ATOM 610 O O . LYS A 1 87 ? 7.788 -8.646 2.593 1.00 14.17 87 LYS A O 1
ATOM 616 N N . GLN A 1 88 ? 7.274 -6.471 2.647 1.00 15.33 88 GLN A N 1
ATOM 617 C CA . GLN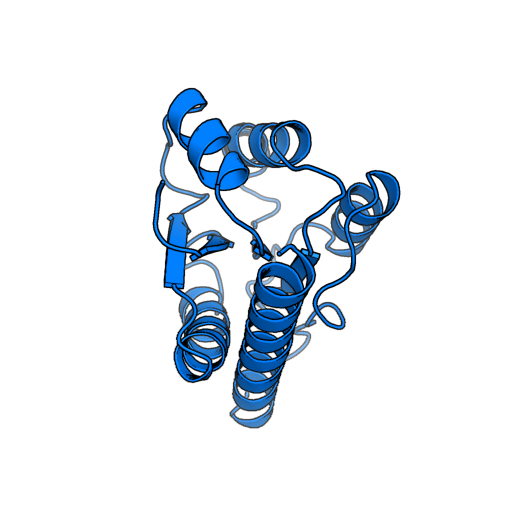 A 1 88 ? 7.821 -6.379 3.986 1.00 17.79 88 GLN A CA 1
ATOM 618 C C . GLN A 1 88 ? 6.763 -6.304 5.079 1.00 16.10 88 GLN A C 1
ATOM 619 O O . GLN A 1 88 ? 5.565 -6.231 4.806 1.00 10.78 88 GLN A O 1
ATOM 625 N N . ALA A 1 89 ? 7.226 -6.386 6.320 1.00 14.18 89 ALA A N 1
ATOM 626 C CA . ALA A 1 89 ? 6.362 -6.350 7.485 1.00 13.58 89 ALA A CA 1
ATOM 627 C C . ALA A 1 89 ? 6.716 -5.102 8.297 1.00 18.73 89 ALA A C 1
ATOM 628 O O . ALA A 1 89 ? 7.871 -4.670 8.317 1.00 9.58 89 ALA A O 1
ATOM 630 N N . VAL A 1 90 ? 5.721 -4.525 8.966 1.00 17.03 90 VAL A N 1
ATOM 631 C CA . VAL A 1 90 ? 5.945 -3.314 9.739 1.00 12.08 90 VAL A CA 1
ATOM 632 C C . VAL A 1 90 ? 5.174 -3.284 11.059 1.00 13.60 90 VAL A C 1
ATOM 633 O O . VAL A 1 90 ? 4.007 -3.676 11.121 1.00 7.48 90 VAL A O 1
ATOM 637 N N . GLY A 1 91 ? 5.858 -2.831 12.111 1.00 13.91 91 GLY A N 1
ATOM 638 C CA . GLY A 1 91 ? 5.255 -2.711 13.429 1.00 14.64 91 GLY A CA 1
ATOM 639 C C . GLY A 1 91 ? 5.385 -1.268 13.892 1.00 13.88 91 GLY A C 1
ATOM 640 O O . GLY A 1 91 ? 6.360 -0.603 13.551 1.00 14.59 91 GLY A O 1
ATOM 641 N N . ILE A 1 92 ? 4.428 -0.784 14.679 1.00 15.43 92 ILE A N 1
ATOM 642 C CA . ILE A 1 92 ? 4.450 0.605 15.136 1.00 16.62 92 ILE A CA 1
ATOM 643 C C . ILE A 1 92 ? 4.185 0.759 16.635 1.00 18.33 92 ILE A C 1
ATOM 644 O O . ILE A 1 92 ? 3.318 0.087 17.194 1.00 16.41 92 ILE A O 1
ATOM 649 N N . PHE A 1 93 ? 4.931 1.652 17.284 1.00 15.41 93 PHE A N 1
ATOM 650 C CA . PHE A 1 93 ? 4.742 1.882 18.709 1.00 8.52 93 PHE A CA 1
ATOM 651 C C . PHE A 1 93 ? 4.521 3.340 19.061 1.00 14.64 93 PHE A C 1
ATOM 652 O O . PHE A 1 93 ? 4.993 4.241 18.359 1.00 13.19 93 PHE A O 1
ATOM 660 N N . GLU A 1 94 ? 3.768 3.550 20.143 1.00 15.78 94 GLU A N 1
ATOM 661 C CA . GLU A 1 94 ? 3.479 4.878 20.672 1.00 14.75 94 GLU A CA 1
ATOM 662 C C . GLU A 1 94 ? 4.663 5.192 21.569 1.00 15.29 94 GLU A C 1
ATOM 663 O O . GLU A 1 94 ? 5.372 4.282 21.991 1.00 18.93 94 GLU A O 1
ATOM 669 N N . THR A 1 95 ? 4.868 6.464 21.888 1.00 16.74 95 THR A N 1
ATOM 670 C CA . THR A 1 95 ? 6.013 6.842 22.709 1.00 15.77 95 THR A CA 1
ATOM 671 C C . THR A 1 95 ? 5.712 7.159 24.165 1.00 13.15 95 THR A C 1
ATOM 672 O O . THR A 1 95 ? 6.600 7.075 25.009 1.00 15.95 95 THR A O 1
ATOM 676 N N . GLY A 1 96 ? 4.470 7.521 24.458 1.00 18.78 96 GLY A N 1
ATOM 677 C CA . GLY A 1 96 ? 4.125 7.874 25.818 1.00 13.81 96 GLY A CA 1
ATOM 678 C C . GLY A 1 96 ? 4.652 9.271 26.112 1.00 25.52 96 GLY A C 1
ATOM 679 O O . GLY A 1 96 ? 4.799 9.650 27.270 1.00 27.76 96 GLY A O 1
ATOM 680 N N . GLY A 1 97 ? 4.939 10.035 25.058 1.00 24.44 97 GLY A N 1
ATOM 681 C CA . GLY A 1 97 ? 5.456 11.384 25.223 1.00 23.67 97 GLY A CA 1
ATOM 682 C C . GLY A 1 97 ? 4.389 12.447 25.417 1.00 29.59 97 GLY A C 1
ATOM 683 O O . GLY A 1 97 ? 4.686 13.551 25.876 1.00 24.11 97 GLY A O 1
ATOM 684 N N . GLY A 1 98 ? 3.149 12.124 25.050 1.00 34.27 98 GLY A N 1
ATOM 685 C CA . GLY A 1 98 ? 2.045 13.060 25.220 1.00 30.84 98 GLY A CA 1
ATOM 686 C C . GLY A 1 98 ? 1.680 13.914 24.018 1.00 32.04 98 GLY A C 1
ATOM 687 O O . GLY A 1 98 ? 0.706 14.664 24.063 1.00 35.46 98 GLY A O 1
ATOM 688 N N . ASP A 1 99 ? 2.450 13.805 22.942 1.00 33.43 99 ASP A N 1
ATOM 689 C CA . ASP A 1 99 ? 2.188 14.591 21.744 1.00 27.90 99 ASP A CA 1
ATOM 690 C C . ASP A 1 99 ? 2.162 13.693 20.510 1.00 29.18 99 ASP A C 1
ATOM 691 O O . ASP A 1 99 ? 2.224 14.180 19.382 1.00 31.80 99 ASP A O 1
ATOM 696 N N . ASP A 1 100 ? 2.067 12.384 20.730 1.00 34.05 100 ASP A N 1
ATOM 697 C CA . ASP A 1 100 ? 2.041 11.416 19.635 1.00 28.61 100 ASP A CA 1
ATOM 698 C C . ASP A 1 100 ? 1.041 11.754 18.548 1.00 25.49 100 ASP A C 1
ATOM 699 O O . ASP A 1 100 ? -0.069 12.227 18.810 1.00 27.76 100 ASP A O 1
ATOM 704 N N . GLU A 1 101 ? 1.458 11.486 17.320 1.00 24.27 101 GLU A N 1
ATOM 705 C CA . GLU A 1 101 ? 0.637 11.697 16.150 1.00 21.20 101 GLU A CA 1
ATOM 706 C C . GLU A 1 101 ? -0.302 10.489 16.185 1.00 24.43 101 GLU A C 1
ATOM 707 O O . GLU A 1 101 ? 0.060 9.444 16.726 1.00 23.50 101 GLU A O 1
ATOM 713 N N . PRO A 1 102 ? -1.520 10.614 15.630 1.00 23.48 102 PRO A N 1
ATOM 714 C CA . PRO A 1 102 ? -2.449 9.475 15.644 1.00 19.81 102 PRO A CA 1
ATOM 715 C C . PRO A 1 102 ? -1.807 8.244 15.022 1.00 22.60 102 PRO A C 1
ATOM 716 O O . PRO A 1 102 ? -1.457 8.249 13.842 1.00 24.12 102 PRO A O 1
ATOM 720 N N . ILE A 1 103 ? -1.660 7.187 15.812 1.00 25.46 103 ILE A N 1
ATOM 721 C CA . ILE A 1 103 ? -1.049 5.960 15.319 1.00 21.70 103 ILE A CA 1
ATOM 722 C C . ILE A 1 103 ? -1.919 5.219 14.296 1.00 17.13 103 ILE A C 1
ATOM 723 O O . ILE A 1 103 ? -1.429 4.799 13.250 1.00 20.01 103 ILE A O 1
ATOM 728 N N . ASP A 1 104 ? -3.206 5.079 14.583 1.00 19.33 104 ASP A N 1
ATOM 729 C CA . ASP A 1 104 ? -4.112 4.372 13.681 1.00 18.17 104 ASP A CA 1
ATOM 730 C C . ASP A 1 104 ? -4.049 4.794 12.226 1.00 17.68 104 ASP A C 1
ATOM 731 O O . ASP A 1 104 ? -3.974 3.944 11.342 1.00 20.87 104 ASP A O 1
ATOM 736 N N . PRO A 1 105 ? -4.094 6.110 11.953 1.00 20.66 105 PRO A N 1
ATOM 737 C CA . PRO A 1 105 ? -4.030 6.590 10.573 1.00 17.35 105 PRO A CA 1
ATOM 738 C C . PRO A 1 105 ? -2.807 6.047 9.836 1.00 11.54 105 PRO A C 1
ATOM 739 O O . PRO A 1 105 ? -2.887 5.691 8.664 1.00 16.39 105 PRO A O 1
ATOM 743 N N . LEU A 1 106 ? -1.682 5.973 10.533 1.00 11.37 106 LEU A N 1
ATOM 744 C CA . LEU A 1 106 ? -0.459 5.478 9.929 1.00 18.61 106 LEU A CA 1
ATOM 745 C C . LEU A 1 106 ? -0.501 3.957 9.755 1.00 15.64 106 LEU A C 1
ATOM 746 O O . LEU A 1 106 ? 0.005 3.418 8.775 1.00 14.53 106 LEU A O 1
ATOM 751 N N . LEU A 1 107 ? -1.097 3.277 10.727 1.00 18.83 107 LEU A N 1
ATOM 752 C CA . LEU A 1 107 ?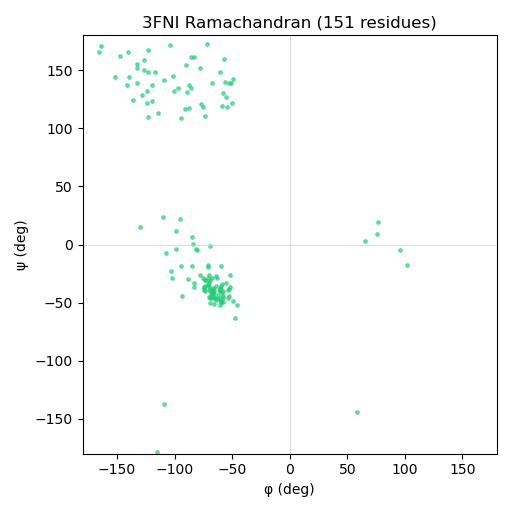 -1.238 1.828 10.697 1.00 20.00 107 LEU A CA 1
ATOM 753 C C . LEU A 1 107 ? -1.991 1.433 9.427 1.00 20.60 107 LEU A C 1
ATOM 754 O O . LEU A 1 107 ? -1.600 0.502 8.725 1.00 10.61 107 LEU A O 1
ATOM 759 N N . SER A 1 108 ? -3.063 2.168 9.133 1.00 14.97 108 SER A N 1
ATOM 760 C CA . SER A 1 108 ? -3.896 1.911 7.959 1.00 21.59 108 SER A CA 1
ATOM 761 C C . SER A 1 108 ? -3.202 2.243 6.638 1.00 19.12 108 SER A C 1
ATOM 762 O O . SER A 1 108 ? -3.485 1.629 5.611 1.00 14.45 108 SER A O 1
ATOM 765 N N . LYS A 1 109 ? -2.305 3.219 6.654 1.00 17.59 109 LYS A N 1
ATOM 766 C CA . LYS A 1 109 ? -1.597 3.563 5.434 1.00 15.40 109 LYS A CA 1
ATOM 767 C C . LYS A 1 109 ? -0.686 2.419 5.010 1.00 10.42 109 LYS A C 1
ATOM 768 O O . LYS A 1 109 ? -0.556 2.143 3.826 1.00 19.37 109 LYS A O 1
ATOM 774 N N . PHE A 1 110 ? -0.064 1.740 5.968 1.00 15.41 110 PHE A N 1
ATOM 775 C CA . PHE A 1 110 ? 0.824 0.640 5.612 1.00 18.85 110 PHE A CA 1
ATOM 776 C C . PHE A 1 110 ? 0.021 -0.577 5.189 1.00 12.78 110 PHE A C 1
ATOM 777 O O . PHE A 1 110 ? 0.386 -1.279 4.243 1.00 18.82 110 PHE A O 1
ATOM 785 N N . ARG A 1 111 ? -1.080 -0.825 5.882 1.00 15.86 111 ARG A N 1
ATOM 786 C CA . ARG A 1 111 ? -1.921 -1.963 5.546 1.00 16.79 111 ARG A CA 1
ATOM 787 C C . ARG A 1 111 ? -2.511 -1.806 4.146 1.00 16.88 111 ARG A C 1
ATOM 788 O O . ARG A 1 111 ? -2.659 -2.786 3.417 1.00 17.40 111 ARG A O 1
ATOM 796 N N . ASN A 1 112 ? -2.841 -0.571 3.772 1.00 11.74 112 ASN A N 1
ATOM 797 C CA . ASN A 1 112 ? -3.405 -0.305 2.455 1.00 14.40 112 ASN A CA 1
ATOM 798 C C . ASN A 1 112 ? -2.357 -0.569 1.377 1.00 14.24 112 ASN A C 1
ATOM 799 O O . ASN A 1 112 ? -2.692 -0.918 0.247 1.00 21.60 112 ASN A O 1
ATOM 804 N N . LEU A 1 113 ? -1.088 -0.403 1.728 1.00 19.45 113 LEU A N 1
ATOM 805 C CA . LEU A 1 113 ? -0.014 -0.618 0.768 1.00 17.55 113 LEU A CA 1
ATOM 806 C C . LEU A 1 113 ? 0.351 -2.085 0.600 1.00 14.36 113 LEU A C 1
ATOM 807 O O . LEU A 1 113 ? 1.200 -2.421 -0.219 1.00 17.23 113 LEU A O 1
ATOM 812 N N . GLY A 1 114 ? -0.284 -2.955 1.378 1.00 20.97 114 GLY A N 1
ATOM 813 C CA . GLY A 1 114 ? -0.003 -4.373 1.263 1.00 20.36 114 GLY A CA 1
ATOM 814 C C . GLY A 1 114 ? 0.906 -4.980 2.316 1.00 19.98 114 GLY A C 1
ATOM 815 O O . GLY A 1 114 ? 0.922 -6.199 2.475 1.00 25.23 114 GLY A O 1
ATOM 816 N N . LEU A 1 115 ? 1.665 -4.161 3.040 1.00 21.26 115 LEU A N 1
ATOM 817 C CA . LEU A 1 115 ? 2.563 -4.699 4.064 1.00 24.77 115 LEU A CA 1
ATOM 818 C C . LEU A 1 115 ? 1.829 -5.525 5.113 1.00 17.17 115 LEU A C 1
ATOM 819 O O . LEU A 1 115 ? 0.618 -5.395 5.289 1.00 20.62 115 LEU A O 1
ATOM 824 N N . THR A 1 116 ? 2.562 -6.381 5.813 1.00 15.93 116 THR A N 1
ATOM 825 C CA . THR A 1 116 ? 1.935 -7.191 6.850 1.00 18.18 116 THR A CA 1
ATOM 826 C C . THR A 1 116 ? 2.242 -6.563 8.209 1.00 12.27 116 THR A C 1
ATOM 827 O O . THR A 1 116 ? 3.313 -5.997 8.404 1.00 10.14 116 THR A O 1
ATOM 831 N N . THR A 1 117 ? 1.294 -6.639 9.140 1.00 15.81 117 THR A N 1
ATOM 832 C CA . THR A 1 117 ? 1.515 -6.080 10.462 1.00 17.52 117 THR A CA 1
ATOM 833 C C . THR A 1 117 ? 2.448 -7.026 11.203 1.00 14.62 117 THR A C 1
ATOM 834 O O . THR A 1 117 ? 2.122 -8.197 11.409 1.00 11.18 117 THR A O 1
ATOM 838 N N . ALA A 1 118 ? 3.614 -6.506 11.578 1.00 17.44 118 ALA A N 1
ATOM 839 C CA . ALA A 1 118 ? 4.642 -7.273 12.278 1.00 13.43 118 ALA A CA 1
ATOM 840 C C . ALA A 1 118 ? 4.172 -7.810 13.621 1.00 21.18 118 ALA A C 1
ATOM 841 O O . ALA A 1 118 ? 4.485 -8.939 14.004 1.00 21.29 118 ALA A O 1
ATOM 843 N N . PHE A 1 119 ? 3.425 -6.984 14.336 1.00 19.40 119 PHE A N 1
ATOM 844 C CA . PHE A 1 119 ? 2.897 -7.349 15.633 1.00 14.05 119 PHE A CA 1
ATOM 845 C C . PHE A 1 119 ? 1.822 -6.321 15.949 1.00 18.60 119 PHE A C 1
ATOM 846 O O . PHE A 1 119 ? 1.735 -5.283 15.279 1.00 14.14 119 PHE A O 1
ATOM 854 N N . PRO A 1 120 ? 0.976 -6.601 16.957 1.00 14.25 120 PRO A N 1
ATOM 855 C CA . PRO A 1 120 ? -0.093 -5.665 17.336 1.00 11.05 120 PRO A CA 1
ATOM 856 C C . PRO A 1 120 ? 0.548 -4.317 17.704 1.00 21.53 120 PRO A C 1
ATOM 857 O O . PRO A 1 120 ? 1.495 -4.281 18.484 1.00 15.97 120 PRO A O 1
ATOM 861 N N . ALA A 1 121 ? 0.049 -3.220 17.140 1.00 13.31 121 ALA A N 1
ATOM 862 C CA . ALA A 1 121 ? 0.615 -1.906 17.443 1.00 17.75 121 ALA A CA 1
ATOM 863 C C . ALA A 1 121 ? 0.728 -1.706 18.950 1.00 21.37 121 ALA A C 1
ATOM 864 O O . ALA A 1 121 ? -0.272 -1.781 19.663 1.00 29.90 121 ALA A O 1
ATOM 866 N N . ILE A 1 122 ? 1.940 -1.460 19.441 1.00 19.43 122 ILE A N 1
ATOM 867 C CA . ILE A 1 122 ? 2.123 -1.259 20.870 1.00 21.75 122 ILE A CA 1
ATOM 868 C C . ILE A 1 122 ? 1.669 0.139 21.275 1.00 22.87 122 ILE A C 1
ATOM 869 O O . ILE A 1 122 ? 2.174 1.150 20.784 1.00 14.21 122 ILE A O 1
ATOM 874 N N . ARG A 1 123 ? 0.699 0.180 22.179 1.00 21.92 123 ARG A N 1
ATOM 875 C CA . ARG A 1 123 ? 0.141 1.434 22.645 1.00 24.22 123 ARG A CA 1
ATOM 876 C C . ARG A 1 123 ? 0.549 1.712 24.089 1.00 22.01 123 ARG A C 1
ATOM 877 O O . ARG A 1 123 ? 0.634 0.796 24.909 1.00 20.95 123 ARG A O 1
ATOM 885 N N . ILE A 1 124 ? 0.823 2.978 24.387 1.00 18.37 124 ILE A N 1
ATOM 886 C CA . ILE A 1 124 ? 1.237 3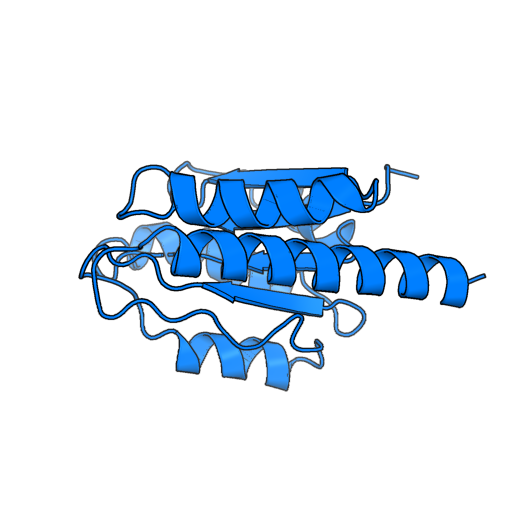.381 25.727 1.00 23.03 124 ILE A CA 1
ATOM 887 C C . ILE A 1 124 ? 0.312 4.442 26.280 1.00 22.98 124 ILE A C 1
ATOM 888 O O . ILE A 1 124 ? 0.317 5.580 25.810 1.00 16.33 124 ILE A O 1
ATOM 893 N N . LYS A 1 125 ? -0.482 4.069 27.279 1.00 29.46 125 LYS A N 1
ATOM 894 C CA . LYS A 1 125 ? -1.415 5.007 27.906 1.00 40.21 125 LYS A CA 1
ATOM 895 C C . LYS A 1 125 ? -0.832 5.480 29.232 1.00 37.15 125 LYS A C 1
ATOM 896 O O . LYS A 1 125 ? -1.112 6.589 29.683 1.00 34.57 125 LYS A O 1
ATOM 902 N N . GLN A 1 126 ? -0.022 4.617 29.840 1.00 38.48 126 GLN A N 1
ATOM 903 C CA . GLN A 1 126 ? 0.614 4.889 31.123 1.00 36.51 126 GLN A CA 1
ATOM 904 C C . GLN A 1 126 ? 2.131 4.763 31.017 1.00 38.15 126 GLN A C 1
ATOM 905 O O . GLN A 1 126 ? 2.648 4.238 30.030 1.00 41.61 126 GLN A O 1
ATOM 911 N N . THR A 1 127 ? 2.844 5.233 32.037 1.00 31.48 127 THR A N 1
ATOM 912 C CA . THR A 1 127 ? 4.302 5.149 32.042 1.00 21.58 127 THR A CA 1
ATOM 913 C C . THR A 1 127 ? 4.730 3.700 31.844 1.00 25.46 127 THR A C 1
ATOM 914 O O . THR A 1 127 ? 4.293 2.807 32.575 1.00 26.47 127 THR A O 1
ATOM 918 N N . PRO A 1 128 ? 5.599 3.447 30.853 1.00 18.81 128 PRO A N 1
ATOM 919 C CA . PRO A 1 128 ? 6.071 2.087 30.575 1.00 21.99 128 PRO A CA 1
ATOM 920 C C . PRO A 1 128 ? 6.604 1.376 31.811 1.00 19.56 128 PRO A C 1
ATOM 921 O O . PRO A 1 128 ? 7.299 1.975 32.626 1.00 26.08 128 PRO A O 1
ATOM 925 N N . THR A 1 129 ? 6.264 0.095 31.934 1.00 30.55 129 THR A N 1
ATOM 926 C CA . THR A 1 129 ? 6.697 -0.751 33.044 1.00 22.01 129 THR A CA 1
ATOM 927 C C . THR A 1 129 ? 7.592 -1.836 32.451 1.00 27.84 129 THR A C 1
ATOM 928 O O . THR A 1 129 ? 7.828 -1.852 31.240 1.00 26.73 129 THR A O 1
ATOM 932 N N . GLU A 1 130 ? 8.092 -2.747 33.283 1.00 25.67 130 GLU A N 1
ATOM 933 C CA . GLU A 1 130 ? 8.931 -3.813 32.747 1.00 21.01 130 GLU A CA 1
ATOM 934 C C . GLU A 1 130 ? 8.085 -4.797 31.941 1.00 12.67 130 GLU A C 1
ATOM 935 O O . GLU A 1 130 ? 8.613 -5.538 31.122 1.00 19.89 130 GLU A O 1
ATOM 941 N N . ASN A 1 131 ? 6.774 -4.798 32.165 1.00 15.34 131 ASN A N 1
ATOM 942 C CA . ASN A 1 131 ? 5.876 -5.689 31.421 1.00 16.06 131 ASN A CA 1
ATOM 943 C C . ASN A 1 131 ? 5.708 -5.101 30.021 1.00 17.53 131 ASN A C 1
ATOM 944 O O . ASN A 1 131 ? 5.462 -5.816 29.053 1.00 23.28 131 ASN A O 1
ATOM 949 N N . THR A 1 132 ? 5.824 -3.778 29.948 1.00 13.84 132 THR A N 1
ATOM 950 C CA . THR A 1 132 ? 5.727 -3.012 28.708 1.00 12.03 132 THR A CA 1
ATOM 951 C C . THR A 1 132 ? 6.948 -3.309 27.840 1.00 14.03 132 THR A C 1
ATOM 952 O O . THR A 1 132 ? 6.836 -3.633 26.658 1.00 11.30 132 THR A O 1
ATOM 956 N N . TYR A 1 133 ? 8.121 -3.201 28.449 1.00 14.81 133 TYR A N 1
ATOM 957 C CA . TYR A 1 133 ? 9.359 -3.443 27.739 1.00 15.30 133 TYR A CA 1
ATOM 958 C C . TYR A 1 133 ? 9.551 -4.898 27.388 1.00 13.18 133 TYR A C 1
ATOM 959 O O . TYR A 1 133 ? 10.249 -5.213 26.429 1.00 11.70 133 TYR A O 1
ATOM 968 N N . LYS A 1 134 ? 8.936 -5.782 28.169 1.00 13.25 134 LYS A N 1
ATOM 969 C CA . LYS A 1 134 ? 9.037 -7.212 27.920 1.00 15.74 134 LYS A CA 1
ATOM 970 C C . LYS A 1 134 ? 8.178 -7.525 26.704 1.00 18.56 134 LYS A C 1
ATOM 971 O O . LYS A 1 134 ? 8.466 -8.444 25.948 1.00 20.00 134 LYS A O 1
ATOM 977 N N . LEU A 1 135 ? 7.114 -6.748 26.533 1.00 22.62 135 LEU A N 1
ATOM 978 C CA . LEU A 1 135 ? 6.206 -6.915 25.412 1.00 24.15 135 LEU A CA 1
ATOM 979 C C . LEU A 1 135 ? 6.918 -6.476 24.131 1.00 26.35 135 LEU A C 1
ATOM 980 O O . LEU A 1 135 ? 6.851 -7.163 23.114 1.00 16.02 135 LEU A O 1
ATOM 985 N N . CYS A 1 136 ? 7.599 -5.330 24.191 1.00 22.06 136 CYS A N 1
ATOM 986 C CA . CYS A 1 136 ? 8.349 -4.810 23.044 1.00 20.80 136 CYS A CA 1
ATOM 987 C C . CYS A 1 136 ? 9.421 -5.806 22.631 1.00 19.14 136 CYS A C 1
ATOM 988 O O . CYS A 1 136 ? 9.692 -5.998 21.443 1.00 26.65 136 CYS A O 1
ATOM 991 N N . GLU A 1 137 ? 10.047 -6.416 23.629 1.00 23.57 137 GLU A N 1
ATOM 992 C CA . GLU A 1 137 ? 11.100 -7.388 23.398 1.00 23.54 137 GLU A CA 1
ATOM 993 C C . GLU A 1 137 ? 10.534 -8.577 22.642 1.00 14.03 137 GLU A C 1
ATOM 994 O O . GLU A 1 137 ? 11.147 -9.061 21.691 1.00 10.78 137 GLU A O 1
ATOM 1000 N N . GLU A 1 138 ? 9.350 -9.030 23.041 1.00 19.60 138 GLU A N 1
ATOM 1001 C CA . GLU A 1 138 ? 8.732 -10.172 22.371 1.00 24.09 138 GLU A CA 1
ATOM 1002 C C . GLU A 1 138 ? 8.258 -9.831 20.955 1.00 24.96 138 GLU A C 1
ATOM 1003 O O . GLU A 1 138 ? 8.270 -10.688 20.071 1.00 24.15 138 GLU A O 1
ATOM 1009 N N . ALA A 1 139 ? 7.840 -8.583 20.745 1.00 21.77 139 ALA A N 1
ATOM 1010 C CA . ALA A 1 139 ? 7.394 -8.132 19.429 1.00 16.68 139 ALA A CA 1
ATOM 1011 C C . ALA A 1 139 ? 8.619 -8.044 18.516 1.00 14.62 139 ALA A C 1
ATOM 1012 O O . ALA A 1 139 ? 8.535 -8.291 17.313 1.00 17.43 139 ALA A O 1
ATOM 1014 N N . GLY A 1 140 ? 9.753 -7.673 19.104 1.00 18.75 140 GLY A N 1
ATOM 1015 C CA . GLY A 1 140 ? 10.984 -7.564 18.346 1.00 12.25 140 GLY A CA 1
ATOM 1016 C C . GLY A 1 140 ? 11.397 -8.938 17.868 1.00 11.87 140 GLY A C 1
ATOM 1017 O O . GLY A 1 140 ? 11.836 -9.108 16.735 1.00 14.78 140 GLY A O 1
ATOM 1018 N N . THR A 1 141 ? 11.251 -9.919 18.752 1.00 15.12 141 THR A N 1
ATOM 1019 C CA . THR A 1 141 ? 11.583 -11.300 18.449 1.00 17.21 141 THR A CA 1
ATOM 1020 C C . THR A 1 141 ? 10.665 -11.819 17.351 1.00 22.82 141 THR A C 1
ATOM 1021 O O . THR A 1 141 ? 11.125 -12.424 16.387 1.00 21.74 141 THR A O 1
ATOM 1025 N N . ASP A 1 142 ? 9.365 -11.576 17.506 1.00 18.26 142 ASP A N 1
ATOM 1026 C CA . ASP A 1 142 ? 8.380 -12.019 16.531 1.00 20.13 142 ASP A CA 1
ATOM 1027 C C . ASP A 1 142 ? 8.717 -11.549 15.124 1.00 21.35 142 ASP A C 1
ATOM 1028 O O . ASP A 1 142 ? 8.650 -12.326 14.176 1.00 20.43 142 ASP A O 1
ATOM 1033 N N . LEU A 1 143 ? 9.067 -10.273 14.995 1.00 14.34 143 LEU A N 1
ATOM 1034 C CA . LEU A 1 143 ? 9.411 -9.704 13.702 1.00 17.39 143 LEU A CA 1
ATOM 1035 C C . LEU A 1 143 ? 10.700 -10.320 13.194 1.00 10.76 143 LEU A C 1
ATOM 1036 O O . LEU A 1 143 ? 10.821 -10.634 12.016 1.00 16.56 143 LEU A O 1
ATOM 1041 N N . GLY A 1 144 ? 11.663 -10.487 14.097 1.00 23.32 144 GLY A N 1
ATOM 1042 C CA . GLY A 1 144 ? 12.935 -11.082 13.730 1.00 16.82 144 GLY A CA 1
ATOM 1043 C C . GLY A 1 144 ? 12.740 -12.495 13.208 1.00 15.91 144 GLY A C 1
ATOM 1044 O O . GLY A 1 144 ? 13.415 -12.906 12.265 1.00 12.45 144 GLY A O 1
ATOM 1045 N N . GLN A 1 145 ? 11.817 -13.235 13.822 1.00 8.84 145 GLN A N 1
ATOM 1046 C CA . GLN A 1 145 ? 11.534 -14.604 13.401 1.00 15.48 145 GLN A CA 1
ATOM 1047 C C . GLN A 1 145 ? 10.836 -14.587 12.048 1.00 18.75 145 GLN A C 1
ATOM 1048 O O . GLN A 1 145 ? 11.104 -15.425 11.192 1.00 18.94 145 GLN A O 1
ATOM 1054 N N . TRP A 1 146 ? 9.939 -13.624 11.863 1.00 15.04 146 TRP A N 1
ATOM 1055 C CA . TRP A 1 146 ? 9.217 -13.497 10.612 1.00 15.40 146 TRP A CA 1
ATOM 1056 C C . TRP A 1 146 ? 10.217 -13.218 9.488 1.00 19.32 146 TRP A C 1
ATOM 1057 O O . TRP A 1 146 ? 10.156 -13.841 8.428 1.00 23.00 146 TRP A O 1
ATOM 1068 N N . VAL A 1 147 ? 11.138 -12.284 9.728 1.00 21.29 147 VAL A N 1
ATOM 1069 C CA . VAL A 1 147 ? 12.170 -11.931 8.750 1.00 15.25 147 VAL A CA 1
ATOM 1070 C C . VAL A 1 147 ? 12.988 -13.173 8.385 1.00 21.87 147 VAL A C 1
ATOM 1071 O O . VAL A 1 147 ? 13.261 -13.434 7.207 1.00 22.24 147 VAL A O 1
ATOM 1075 N N . THR A 1 148 ? 13.384 -13.939 9.397 1.00 22.09 148 THR A N 1
ATOM 1076 C CA . THR A 1 148 ? 14.162 -15.150 9.155 1.00 20.59 148 THR A CA 1
ATOM 1077 C C . THR A 1 148 ? 13.387 -16.120 8.264 1.00 24.57 148 THR A C 1
ATOM 1078 O O . THR A 1 148 ? 13.925 -16.620 7.275 1.00 20.41 148 THR A O 1
ATOM 1082 N N . ARG A 1 149 ? 12.128 -16.375 8.620 1.00 15.42 149 ARG A N 1
ATOM 1083 C CA . ARG A 1 149 ? 11.271 -17.273 7.847 1.00 26.27 149 ARG A CA 1
ATOM 1084 C C . ARG A 1 149 ? 11.011 -16.757 6.430 1.00 30.27 149 ARG A C 1
ATOM 1085 O O . ARG A 1 149 ? 10.778 -17.538 5.507 1.00 27.17 149 ARG A O 1
ATOM 1093 N N . ASP A 1 150 ? 11.042 -15.438 6.263 1.00 31.59 150 ASP A N 1
ATOM 1094 C CA . ASP A 1 150 ? 10.814 -14.833 4.955 1.00 19.69 150 ASP A CA 1
ATOM 1095 C C . ASP A 1 150 ? 12.023 -15.033 4.052 1.00 27.34 150 ASP A C 1
ATOM 1096 O O . ASP A 1 150 ? 11.888 -15.277 2.857 1.00 24.85 150 ASP A O 1
ATOM 1101 N N . ARG A 1 151 ? 13.208 -14.900 4.635 1.00 31.22 151 ARG A N 1
ATOM 1102 C CA . ARG A 1 151 ? 14.445 -15.054 3.894 1.00 36.61 151 ARG A CA 1
ATOM 1103 C C . ARG A 1 151 ? 14.614 -16.506 3.473 1.00 44.66 151 ARG A C 1
ATOM 1104 O O . ARG A 1 151 ? 14.986 -16.793 2.337 1.00 45.28 151 ARG A O 1
ATOM 1112 N N . LEU A 1 152 ? 14.333 -17.419 4.396 1.00 49.47 152 LEU A N 1
ATOM 1113 C CA . LEU A 1 152 ? 14.448 -18.846 4.121 1.00 53.46 152 LEU A CA 1
ATOM 1114 C C . LEU A 1 152 ? 13.338 -19.298 3.181 1.00 59.35 152 LEU A C 1
ATOM 1115 O O . LEU A 1 152 ? 13.510 -20.248 2.421 1.00 69.93 152 LEU A O 1
ATOM 1120 N N . GLU A 1 153 ? 12.200 -18.612 3.239 1.00 65.55 153 GLU A N 1
ATOM 1121 C CA . GLU A 1 153 ? 11.054 -18.930 2.389 1.00 63.59 153 GLU A CA 1
ATOM 1122 C C . GLU A 1 153 ? 11.211 -18.245 1.032 1.00 65.53 153 GLU A C 1
ATOM 1123 O O . GLU A 1 153 ? 10.304 -18.274 0.197 1.00 59.77 153 GLU A O 1
ATOM 1129 N N . HIS A 1 154 ? 12.371 -17.628 0.824 1.00 68.37 154 HIS A N 1
ATOM 1130 C CA . HIS A 1 154 ? 12.660 -16.933 -0.425 1.00 68.59 154 HIS A CA 1
ATOM 1131 C C . HIS A 1 154 ? 13.383 -17.870 -1.388 1.00 68.87 154 HIS A C 1
ATOM 1132 O O . HIS A 1 154 ? 13.057 -17.929 -2.576 1.00 73.44 154 HIS A O 1
ATOM 1139 N N . HIS A 1 155 ? 14.362 -18.606 -0.869 1.00 66.73 155 HIS A N 1
ATOM 1140 C CA . HIS A 1 155 ? 15.130 -19.548 -1.682 1.00 69.13 155 HIS A CA 1
ATOM 1141 C C . HIS A 1 155 ? 15.476 -20.806 -0.894 1.00 61.41 155 HIS A C 1
ATOM 1142 O O . HIS A 1 155 ? 14.588 -21.557 -0.486 1.00 57.50 155 HIS A O 1
#

Solvent-accessible surface area: 8075 Å² total

Nearest PDB structures (foldseek):
  3fni-assembly1_A  TM=1.007E+00  e=3.616E-31  Nostoc sp. PCC 7120 = FACHB-418
  3hly-assembly2_B  TM=9.598E-01  e=1.407E-18  Synechococcus elongatus PCC 6301
  3hly-assembly3_C  TM=9.501E-01  e=5.687E-17  Synechococcus elongatus PCC 6301
  2klb-assembly1_A  TM=8.132E-01  e=1.321E-19  Nostoc sp. PCC 7120 = FACHB-418
  6h0d-assembly1_A  TM=8.817E-01  e=8.266E-12  Synechocystis sp. PCC 6803 substr. Kazusa

Organism: Nostoc sp. (strain PCC 7120 / SAG 25.82 / UTEX 2576) (NCBI:txid103690)

Sequence (153 aa):
KAETSIGVFYVSEYGYSDRLAQAIINGITKTGVGVDVVDLGAAVDLQELRELVGRCTGLVIGSPAASAASIQGALSTILGSVNEKQAVGIFETGGGDDEPIDPLLSKFRNLGLTTAFPAIRIKQTPTENTYKLCEEAGTDLGQWVTRDRLEHH

InterPro domains:
  IPR001279 Metallo-beta-lactamase [SM00849] (47-236)
  IPR002563 Flavin reductase like domain [PF01613] (426-567)
  IPR002563 Flavin reductase like domain [SM00903] (425-574)
  IPR008254 Flavodoxin/nitric oxide synthase [PS50902] (265-402)
  IPR012349 FMN-binding split barrel [G3DSA:2.30.110.10] (422-573)
  IPR029039 Flavoprotein-like superfamily [G3DSA:3.40.50.360] (263-416)
  IPR029039 Flavoprotein-like superfamily [SSF52218] (262-409)
  IPR036866 Ribonuclease Z/Hydroxyacylglutathione hydrolase-like [G3DSA:3.60.15.10] (6-262)
  IPR036866 Ribonuclease Z/Hydroxyacylglutathione hydrolase-like [SSF56281] (17-256)
  IPR045761 ODP domain [PF19583] (49-237)
  IPR051285 NADH-dependent Oxidoreductase Modular Protein [PTHR32145] (8-541)

Foldseek 3Di:
DDAAEAEEEEAPPQAQSVLLSVLLQLLLVVLVHHYDYDHLQDDDDLVVLLVVLQRYQHYEYEDFPVCCVSRVVSVVSSLVSHALRHEYEYEYRNRPRDDDPVVVVVSNVVRNHHHLDHHHYDPDRDDVVSSNVSSNSSNSRSVVSVCSVVVPD

Radius of gyration: 14.33 Å; Cα contacts (8 Å, |Δi|>4): 276; chains: 1; bounding box: 28×40×35 Å